Protein AF-A0A6V7HT52-F1 (afdb_monomer)

Organism: NCBI:txid1563983

Nearest PDB structures (foldseek):
  6r7z-assembly1_B  TM=8.122E-01  e=7.200E-03  Homo sapiens

Radius of gyration: 17.49 Å; Cα contacts (8 Å, |Δi|>4): 105; chains: 1; bounding box: 38×22×44 Å

pLDDT: mean 94.09, std 3.74, range [80.88, 97.81]

Mean predicted aligned error: 3.91 Å

Sequence (92 aa):
LLKAAEEVHLPKSLRQEYGGGLKEFICSETSCFEGSDDENKFFTTQERQSLVLHLLHTLRATQQDLKSLPGVKMVEGQAIIPKCISTGVISQ

Foldseek 3Di:
DLVLQQVVQPWFWFDVVVVTDTGRRDSVCLVRGPPSVPPVPRDDPVRVVVSVVVCLQQDFDDPVNCPVDPPQHDDGRDRDNVSCPVSVVDDD

Secondary structure (DSSP, 8-state):
-HHHHHHTT-EEEBPGGGT-SEEE--GGGGGGBTTTT-HHHHS-HHHHHHHHHHHHHH-B--TTGGGTSTT----TT-BHHHHHHHTTSS--

Structure (mmCIF, N/CA/C/O backbone):
data_AF-A0A6V7HT52-F1
#
_entry.id   AF-A0A6V7HT52-F1
#
loop_
_atom_site.group_PDB
_atom_site.id
_atom_site.type_symbol
_atom_site.label_atom_id
_atom_site.label_alt_id
_atom_site.label_comp_id
_atom_site.label_asym_id
_atom_site.label_entity_id
_atom_site.label_seq_id
_atom_site.pdbx_PDB_ins_code
_atom_site.Cartn_x
_atom_site.Cartn_y
_atom_site.Cartn_z
_atom_site.occupancy
_atom_site.B_iso_or_equiv
_atom_site.auth_seq_id
_atom_site.auth_comp_id
_atom_site.auth_asym_id
_atom_site.auth_atom_id
_atom_site.pdbx_PDB_model_num
ATOM 1 N N . LEU A 1 1 ? -2.043 4.691 -3.744 1.00 92.88 1 LEU A N 1
ATOM 2 C CA . LEU A 1 1 ? -1.446 3.378 -4.087 1.00 92.88 1 LEU A CA 1
ATOM 3 C C . LEU A 1 1 ? 0.066 3.451 -4.262 1.00 92.88 1 LEU A C 1
ATOM 5 O O . LEU A 1 1 ? 0.720 2.598 -3.694 1.00 92.88 1 LEU A O 1
ATOM 9 N N . LEU A 1 2 ? 0.628 4.467 -4.935 1.00 94.94 2 LEU A N 1
ATOM 10 C CA . LEU A 1 2 ? 2.087 4.601 -5.125 1.00 94.94 2 LEU A CA 1
ATOM 11 C C . LEU A 1 2 ? 2.896 4.495 -3.819 1.00 94.94 2 LEU A C 1
ATOM 13 O O . LEU A 1 2 ? 3.769 3.647 -3.723 1.00 94.94 2 LEU A O 1
ATOM 17 N N . LYS A 1 3 ? 2.535 5.258 -2.778 1.00 94.25 3 LYS A N 1
ATOM 18 C CA . LYS A 1 3 ? 3.198 5.159 -1.461 1.00 94.25 3 LYS A CA 1
ATOM 19 C C . LYS A 1 3 ? 3.140 3.754 -0.852 1.00 94.25 3 LYS A C 1
ATOM 21 O O . LYS A 1 3 ? 4.119 3.292 -0.296 1.00 94.25 3 LYS A O 1
ATOM 26 N N . ALA A 1 4 ? 1.999 3.075 -0.982 1.00 96.19 4 ALA A N 1
ATOM 27 C CA . ALA A 1 4 ? 1.853 1.707 -0.491 1.00 96.19 4 ALA A CA 1
ATOM 28 C C . ALA A 1 4 ? 2.714 0.731 -1.303 1.00 96.19 4 ALA A C 1
ATOM 30 O O . ALA A 1 4 ? 3.293 -0.176 -0.732 1.00 96.19 4 ALA A O 1
ATOM 31 N N . ALA A 1 5 ? 2.806 0.928 -2.622 1.00 97.12 5 ALA A N 1
ATOM 32 C CA . ALA A 1 5 ? 3.653 0.125 -3.497 1.00 97.12 5 ALA A CA 1
ATOM 33 C C . ALA A 1 5 ? 5.140 0.282 -3.157 1.00 97.12 5 ALA A C 1
ATOM 35 O O . ALA A 1 5 ? 5.863 -0.706 -3.176 1.00 97.12 5 ALA A O 1
ATOM 36 N N . GLU A 1 6 ? 5.570 1.495 -2.812 1.00 96.81 6 GLU A N 1
ATOM 37 C CA . GLU A 1 6 ? 6.930 1.778 -2.341 1.00 96.81 6 GLU A CA 1
ATOM 38 C C . GLU A 1 6 ? 7.186 1.151 -0.963 1.00 96.81 6 GLU A C 1
ATOM 40 O O . GLU A 1 6 ? 8.177 0.455 -0.786 1.00 96.81 6 GLU A O 1
ATOM 45 N N . GLU A 1 7 ? 6.257 1.304 -0.013 1.00 95.75 7 GLU A N 1
ATOM 46 C CA . GLU A 1 7 ? 6.352 0.710 1.331 1.00 95.75 7 GLU A CA 1
ATOM 47 C C . GLU A 1 7 ? 6.475 -0.822 1.301 1.00 95.75 7 GLU A C 1
ATOM 49 O O . GLU A 1 7 ? 7.194 -1.403 2.112 1.00 95.75 7 GLU A O 1
ATOM 54 N N . VAL A 1 8 ? 5.782 -1.487 0.370 1.00 96.75 8 VAL A N 1
ATOM 55 C CA . VAL A 1 8 ? 5.844 -2.952 0.210 1.00 96.75 8 VAL A CA 1
ATOM 56 C C . VAL A 1 8 ? 6.904 -3.410 -0.792 1.00 96.75 8 VAL A C 1
ATOM 58 O O . VAL A 1 8 ? 6.935 -4.596 -1.119 1.00 96.75 8 VAL A O 1
ATOM 61 N N . HIS A 1 9 ? 7.746 -2.500 -1.292 1.00 97.06 9 HIS A N 1
ATOM 62 C CA . HIS A 1 9 ? 8.802 -2.802 -2.261 1.00 97.06 9 HIS A CA 1
ATOM 63 C C . HIS A 1 9 ? 8.284 -3.549 -3.504 1.00 97.06 9 HIS A C 1
ATOM 65 O O . HIS A 1 9 ? 8.890 -4.511 -3.977 1.00 97.06 9 HIS A O 1
ATOM 71 N N . LEU A 1 10 ? 7.125 -3.132 -4.032 1.00 97.81 10 LEU A N 1
ATOM 72 C CA . LEU A 1 10 ? 6.452 -3.823 -5.132 1.00 97.81 10 LEU A CA 1
ATOM 73 C C . LEU A 1 10 ? 7.371 -3.902 -6.367 1.00 97.81 10 LEU A C 1
ATOM 75 O O . LEU A 1 10 ? 7.748 -2.854 -6.895 1.00 97.81 10 LEU A O 1
ATOM 79 N N . PRO A 1 11 ? 7.698 -5.100 -6.884 1.00 97.50 11 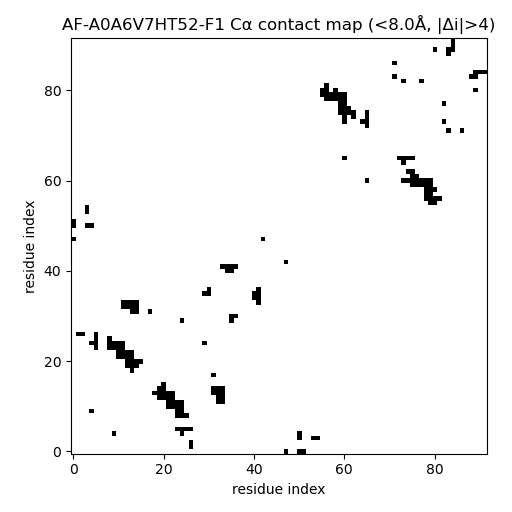PRO A N 1
ATOM 80 C CA . PRO A 1 11 ? 8.499 -5.226 -8.096 1.00 97.50 11 PRO A CA 1
ATOM 81 C C . PRO A 1 11 ? 7.729 -4.723 -9.321 1.00 97.50 11 PRO A C 1
ATOM 83 O O . PRO A 1 11 ? 6.619 -5.181 -9.592 1.00 97.50 11 PRO A O 1
ATOM 86 N N . LYS A 1 12 ? 8.325 -3.812 -10.093 1.00 97.38 12 LYS A N 1
ATOM 87 C CA . LYS A 1 12 ? 7.770 -3.268 -11.339 1.00 97.38 12 LYS A CA 1
ATOM 88 C C . LYS A 1 12 ? 8.786 -3.367 -12.471 1.00 97.38 12 LYS A C 1
ATOM 90 O O . LYS A 1 12 ? 9.993 -3.276 -12.248 1.00 97.38 12 LYS A O 1
ATOM 95 N N . SER A 1 13 ? 8.285 -3.539 -13.692 1.00 96.69 13 SER A N 1
ATOM 96 C CA . SER A 1 13 ? 9.120 -3.560 -14.892 1.00 96.69 13 SER A CA 1
ATOM 97 C C . SER A 1 13 ? 9.687 -2.174 -15.175 1.00 96.69 13 SER A C 1
ATOM 99 O O . SER A 1 13 ? 8.932 -1.202 -15.258 1.00 96.69 13 SER A O 1
ATOM 101 N N . LEU A 1 14 ? 11.003 -2.078 -15.335 1.00 96.94 14 LEU A N 1
ATOM 102 C CA . LEU A 1 14 ? 11.660 -0.885 -15.855 1.00 96.94 14 LEU A CA 1
ATOM 103 C C . LEU A 1 14 ? 11.479 -0.802 -17.365 1.00 96.94 14 LEU A C 1
ATOM 105 O O . LEU A 1 14 ? 11.479 -1.821 -18.058 1.00 96.94 14 LEU A O 1
ATOM 109 N N . ARG A 1 15 ? 11.392 0.422 -17.887 1.00 96.19 15 ARG A N 1
ATOM 110 C CA . ARG A 1 15 ? 11.440 0.636 -19.334 1.00 96.19 15 ARG A CA 1
ATOM 111 C C . ARG A 1 15 ? 12.788 0.167 -19.879 1.00 96.19 15 ARG A C 1
ATOM 113 O O . ARG A 1 15 ? 13.824 0.286 -19.222 1.00 96.19 15 ARG A O 1
ATOM 120 N N . GLN A 1 16 ? 12.780 -0.311 -21.120 1.00 95.81 16 GLN A N 1
ATOM 121 C CA . GLN A 1 16 ? 13.980 -0.816 -21.796 1.00 95.81 16 GLN A CA 1
ATOM 122 C C . GLN A 1 16 ? 15.114 0.223 -21.870 1.00 95.81 16 GLN A C 1
ATOM 124 O O . GLN A 1 16 ? 16.281 -0.133 -21.743 1.00 95.81 16 GLN A O 1
ATOM 129 N N . GLU A 1 17 ? 14.780 1.511 -21.996 1.00 95.44 17 GLU A N 1
ATOM 130 C CA . GLU A 1 17 ? 15.749 2.621 -22.016 1.00 95.44 17 GLU A CA 1
ATOM 131 C C . GLU A 1 17 ? 16.543 2.784 -20.706 1.00 95.44 17 GLU A C 1
ATOM 133 O O . GLU A 1 17 ? 17.643 3.333 -20.724 1.00 95.44 17 GLU A O 1
ATOM 138 N N . TYR A 1 18 ? 16.034 2.246 -19.592 1.00 94.00 18 TYR A N 1
ATOM 139 C CA . TYR A 1 18 ? 16.702 2.223 -18.287 1.00 94.00 18 TYR A CA 1
ATOM 140 C C . TYR A 1 18 ? 17.317 0.853 -17.945 1.00 94.00 18 TYR A C 1
ATOM 142 O O . TYR A 1 18 ? 17.665 0.607 -16.792 1.00 94.00 18 TYR A O 1
ATOM 150 N N . GLY A 1 19 ? 17.460 -0.043 -18.929 1.00 93.38 19 GLY A N 1
ATOM 151 C CA . GLY A 1 19 ? 18.061 -1.375 -18.765 1.00 93.38 19 GLY A CA 1
ATOM 152 C C . GLY A 1 19 ? 17.061 -2.524 -18.591 1.00 93.38 19 GLY A C 1
ATOM 153 O O . GLY A 1 19 ? 17.481 -3.681 -18.568 1.00 93.38 19 GLY A O 1
ATOM 154 N N . GLY A 1 20 ? 15.756 -2.231 -18.523 1.00 94.88 20 GLY A N 1
ATOM 155 C CA . GLY A 1 20 ? 14.698 -3.239 -18.417 1.00 94.88 20 GLY A CA 1
ATOM 156 C C . GLY A 1 20 ? 14.733 -4.061 -17.120 1.00 94.88 20 GLY A C 1
ATOM 157 O O . GLY A 1 20 ? 15.398 -3.715 -16.145 1.00 94.88 20 GLY A O 1
ATOM 158 N N . GLY A 1 21 ? 13.992 -5.173 -17.102 1.00 96.56 21 GLY A N 1
ATOM 159 C CA . GLY A 1 21 ? 13.918 -6.077 -15.947 1.00 96.56 21 GLY A CA 1
ATOM 160 C C . GLY A 1 21 ? 12.992 -5.582 -14.832 1.00 96.56 21 GLY A C 1
ATOM 161 O O . GLY A 1 21 ? 12.230 -4.637 -15.017 1.00 96.56 21 GLY A O 1
ATOM 162 N N . LEU A 1 22 ? 13.030 -6.257 -13.679 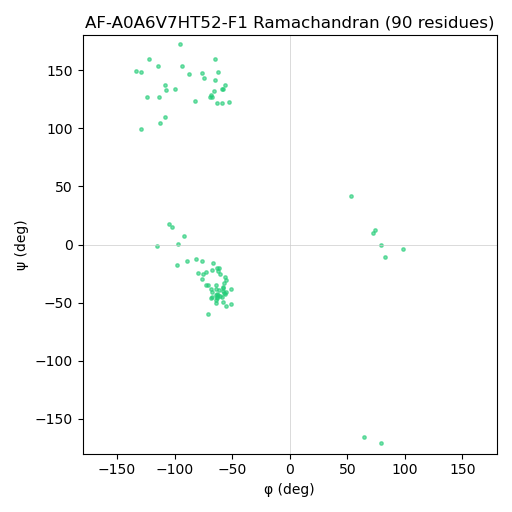1.00 97.12 22 LEU A N 1
ATOM 163 C CA . LEU A 1 22 ? 12.224 -5.915 -12.504 1.00 97.12 22 LEU A CA 1
ATOM 164 C C . LEU A 1 22 ? 13.063 -5.137 -11.489 1.00 97.12 22 LEU A C 1
ATOM 166 O O . LEU A 1 22 ? 14.172 -5.549 -11.152 1.00 97.12 22 LEU A O 1
ATOM 170 N N . LYS A 1 23 ? 12.502 -4.050 -10.961 1.00 97.25 23 LYS A N 1
ATOM 171 C CA . LYS A 1 23 ? 13.072 -3.261 -9.863 1.00 97.25 23 LYS A CA 1
ATOM 172 C C . LYS A 1 23 ? 11.988 -2.968 -8.830 1.00 97.25 23 LYS A C 1
ATOM 174 O O . LYS A 1 23 ? 10.816 -2.852 -9.182 1.00 97.25 23 LYS A O 1
ATOM 179 N N . GLU A 1 24 ? 12.371 -2.852 -7.563 1.00 97.69 24 GLU A N 1
ATOM 180 C CA . GLU A 1 24 ? 11.470 -2.355 -6.522 1.0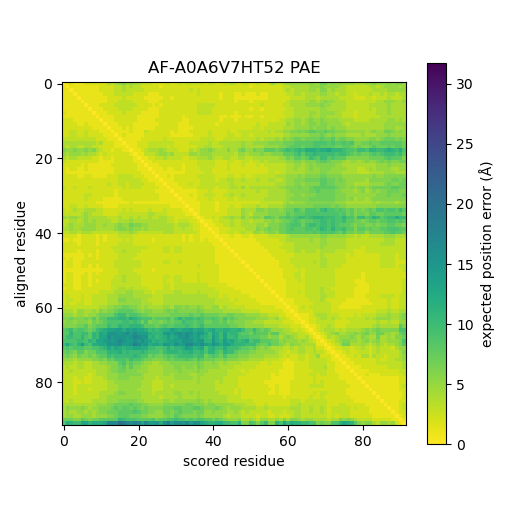0 97.69 24 GLU A CA 1
ATOM 181 C C . GLU A 1 24 ? 10.966 -0.957 -6.884 1.00 97.69 24 GLU A C 1
ATOM 183 O O . GLU A 1 24 ? 11.733 -0.089 -7.313 1.00 97.69 24 GLU A O 1
ATOM 188 N N . PHE A 1 25 ? 9.663 -0.752 -6.737 1.00 97.44 25 PHE A N 1
ATOM 189 C CA . PHE A 1 25 ? 9.044 0.520 -7.045 1.00 97.44 25 PHE A CA 1
ATOM 190 C C . PHE A 1 25 ? 9.484 1.603 -6.057 1.00 97.44 25 PHE A C 1
ATOM 192 O O . PHE A 1 25 ? 9.348 1.446 -4.847 1.00 97.44 25 PHE A O 1
ATOM 199 N N . ILE A 1 26 ? 9.941 2.733 -6.596 1.00 96.31 26 ILE A N 1
ATOM 200 C CA . ILE A 1 26 ? 10.284 3.939 -5.841 1.00 96.31 26 ILE A CA 1
ATOM 201 C C . ILE A 1 26 ? 9.463 5.085 -6.423 1.00 96.31 26 ILE A C 1
ATOM 203 O O . ILE A 1 26 ? 9.487 5.332 -7.632 1.00 96.31 26 ILE A O 1
ATOM 207 N N . CYS A 1 27 ? 8.736 5.807 -5.573 1.00 94.50 27 CYS A N 1
ATOM 208 C CA . CYS A 1 27 ? 7.771 6.814 -5.997 1.00 94.50 27 CYS A CA 1
ATOM 209 C C . CYS A 1 27 ? 8.445 7.980 -6.739 1.00 94.50 27 CYS A C 1
ATOM 211 O O . CYS A 1 27 ? 7.877 8.504 -7.701 1.00 94.50 27 CYS A O 1
ATOM 213 N N . SER A 1 28 ? 9.662 8.365 -6.342 1.00 95.56 28 SER A N 1
ATOM 214 C CA . SER A 1 28 ? 10.448 9.404 -7.026 1.00 95.56 28 SER A CA 1
ATOM 215 C C . SER A 1 28 ? 10.920 8.994 -8.425 1.00 95.56 28 SER A C 1
ATOM 217 O O . SER A 1 28 ? 11.178 9.866 -9.249 1.00 95.56 28 SER A O 1
ATOM 219 N N . GLU A 1 29 ? 10.990 7.694 -8.718 1.00 95.19 29 GLU A N 1
ATOM 220 C CA . GLU A 1 29 ? 11.459 7.144 -9.996 1.00 95.19 29 GLU A CA 1
ATOM 221 C C . GLU A 1 29 ? 10.309 6.616 -10.870 1.00 95.19 29 GLU A C 1
ATOM 223 O O . GLU A 1 29 ? 10.537 5.845 -11.799 1.00 95.19 29 GLU A O 1
ATOM 228 N N . THR A 1 30 ? 9.061 7.018 -10.599 1.00 95.44 30 THR A N 1
ATOM 229 C CA . THR A 1 30 ? 7.866 6.481 -11.281 1.00 95.44 30 THR A CA 1
ATOM 230 C C . THR A 1 30 ? 7.980 6.516 -12.811 1.00 95.44 30 THR A C 1
ATOM 232 O O . THR A 1 30 ? 7.590 5.559 -13.478 1.00 95.44 30 THR A O 1
ATOM 235 N N . SER A 1 31 ? 8.567 7.573 -13.381 1.00 95.25 31 SER A N 1
ATOM 236 C CA . SER A 1 31 ? 8.756 7.719 -14.831 1.00 95.25 31 SER A CA 1
ATOM 237 C C . SER A 1 31 ? 9.609 6.610 -15.456 1.00 95.25 31 SER A C 1
ATOM 239 O O . SER A 1 31 ? 9.426 6.303 -16.630 1.00 95.25 31 SER A O 1
ATOM 241 N N . CYS A 1 32 ? 10.492 5.969 -14.686 1.00 96.06 32 CYS A N 1
ATOM 242 C CA . CYS A 1 32 ? 11.404 4.933 -15.171 1.00 96.06 32 CYS A CA 1
ATOM 243 C C . CYS A 1 32 ? 10.728 3.575 -15.412 1.00 96.06 32 CYS A C 1
ATOM 245 O O . CYS A 1 32 ? 11.312 2.693 -16.045 1.00 96.06 32 CYS A O 1
ATOM 247 N N . PHE A 1 33 ? 9.507 3.388 -14.909 1.00 97.00 33 PHE A N 1
ATOM 248 C CA . PHE A 1 33 ? 8.777 2.126 -14.990 1.00 97.00 33 PHE A CA 1
ATOM 249 C C . PHE A 1 33 ? 7.851 2.067 -16.210 1.00 97.00 33 PHE A C 1
ATOM 251 O O . PHE A 1 33 ? 7.393 3.087 -16.734 1.00 97.00 33 PHE A O 1
ATOM 258 N N . GLU A 1 34 ? 7.578 0.856 -16.687 1.00 95.56 34 GLU A N 1
ATOM 259 C CA . GLU A 1 34 ? 6.635 0.625 -17.780 1.00 95.56 34 GLU A CA 1
ATOM 260 C C . GLU A 1 34 ? 5.207 1.014 -17.374 1.00 95.56 34 GLU A C 1
ATOM 262 O O . GLU A 1 34 ? 4.774 0.800 -16.240 1.00 95.56 34 GLU A O 1
ATOM 267 N N . GLY A 1 35 ? 4.460 1.598 -18.316 1.00 92.69 35 GLY A N 1
ATOM 268 C CA . GLY A 1 35 ? 3.075 2.016 -18.089 1.00 92.69 35 GLY A CA 1
ATOM 269 C C . GLY A 1 35 ? 2.912 3.243 -17.186 1.00 92.69 35 GLY A C 1
ATOM 270 O O . GLY A 1 35 ? 1.785 3.548 -16.810 1.00 92.69 35 GLY A O 1
ATOM 271 N N . SER A 1 36 ? 3.994 3.952 -16.841 1.00 93.31 36 SER A N 1
ATOM 272 C CA . SER A 1 36 ? 3.941 5.144 -15.979 1.00 93.31 36 SER A CA 1
ATOM 273 C C . SER A 1 36 ? 3.214 6.344 -16.597 1.00 93.31 36 SER A C 1
ATOM 275 O O . SER A 1 36 ? 2.797 7.233 -15.862 1.00 93.31 36 SER A O 1
ATOM 277 N N . ASP A 1 37 ? 2.988 6.336 -17.914 1.00 92.88 37 ASP A N 1
ATOM 278 C CA . ASP A 1 37 ? 2.212 7.368 -18.616 1.00 92.88 37 ASP A CA 1
ATOM 279 C C . ASP A 1 37 ? 0.688 7.158 -18.510 1.00 92.88 37 ASP A C 1
ATOM 281 O O . ASP A 1 37 ? -0.084 8.047 -18.862 1.00 92.88 37 ASP A O 1
ATOM 285 N N . ASP A 1 38 ? 0.236 5.983 -18.052 1.00 93.25 38 ASP A N 1
ATOM 286 C CA . ASP A 1 38 ? -1.182 5.631 -17.939 1.00 93.25 38 ASP A CA 1
ATOM 287 C C . ASP A 1 38 ? -1.492 5.108 -16.532 1.00 93.25 38 ASP A C 1
ATOM 289 O O . ASP A 1 38 ? -1.295 3.932 -16.213 1.00 93.25 38 ASP A O 1
ATOM 293 N N . GLU A 1 39 ? -2.047 5.978 -15.687 1.00 87.25 39 GLU A N 1
ATOM 294 C CA . GLU A 1 39 ? -2.408 5.647 -14.306 1.00 87.25 39 GLU A CA 1
ATOM 295 C C . GLU A 1 39 ? -3.354 4.444 -14.190 1.00 87.25 39 GLU A C 1
ATOM 297 O O . GLU A 1 39 ? -3.327 3.737 -13.176 1.00 87.25 39 GLU A O 1
ATOM 302 N N . ASN A 1 40 ? -4.180 4.174 -15.209 1.00 88.31 40 ASN A N 1
ATOM 303 C CA . ASN A 1 40 ? -5.104 3.040 -15.206 1.00 88.31 40 ASN A CA 1
ATOM 304 C C . ASN A 1 40 ? -4.381 1.717 -15.476 1.00 88.31 40 ASN A C 1
ATOM 306 O O . ASN A 1 40 ? -4.794 0.681 -14.949 1.00 88.31 40 ASN A O 1
ATOM 310 N N . LYS A 1 41 ? -3.278 1.744 -16.228 1.00 89.56 41 LYS A N 1
ATOM 311 C CA . LYS A 1 41 ? -2.482 0.553 -16.562 1.00 89.56 41 LYS A CA 1
ATOM 312 C C . LYS A 1 41 ? -1.268 0.354 -15.668 1.00 89.56 41 LYS A C 1
ATOM 314 O O . LYS A 1 41 ? -0.764 -0.763 -15.607 1.00 89.56 41 LYS A O 1
ATOM 319 N N . PHE A 1 42 ? -0.831 1.395 -14.958 1.00 95.69 42 PHE A N 1
ATOM 320 C CA . PHE A 1 42 ? 0.378 1.331 -14.144 1.00 95.69 42 PHE A CA 1
ATOM 321 C C . PHE A 1 42 ? 0.339 0.194 -13.117 1.00 95.69 42 PHE A C 1
ATOM 323 O O . PHE A 1 42 ? 1.310 -0.543 -12.976 1.00 95.69 42 PHE A O 1
ATOM 330 N N . PHE A 1 43 ? -0.802 0.001 -12.451 1.00 96.62 43 PHE A N 1
ATOM 331 C CA . PHE A 1 43 ? -1.042 -1.166 -11.605 1.00 96.62 43 PHE A CA 1
ATOM 332 C C . PHE A 1 43 ? -2.034 -2.129 -12.250 1.00 96.62 43 PHE A C 1
ATOM 334 O O . PHE A 1 43 ? -3.135 -1.727 -12.647 1.00 96.62 43 PHE A O 1
ATOM 341 N N . THR A 1 44 ? -1.686 -3.413 -12.252 1.00 95.88 44 THR A N 1
ATOM 342 C CA . THR A 1 44 ? -2.609 -4.502 -12.578 1.00 95.88 44 THR A CA 1
ATOM 343 C C . THR A 1 44 ? -3.726 -4.591 -11.537 1.00 95.88 44 THR A C 1
ATOM 345 O O . THR A 1 44 ? -3.585 -4.135 -10.400 1.00 95.88 44 THR A O 1
ATOM 348 N N . THR A 1 45 ? -4.848 -5.223 -11.886 1.00 96.25 45 THR A N 1
ATOM 349 C CA . THR A 1 45 ? -5.953 -5.453 -10.939 1.00 96.25 45 THR A CA 1
ATOM 350 C C . THR A 1 45 ?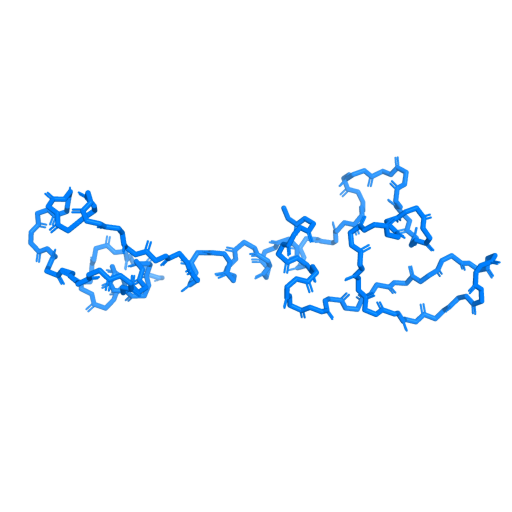 -5.490 -6.188 -9.678 1.00 96.25 45 THR A C 1
ATOM 352 O O . THR A 1 45 ? -5.886 -5.815 -8.576 1.00 96.25 45 THR A O 1
ATOM 355 N N . GLN A 1 46 ? -4.612 -7.184 -9.829 1.00 96.81 46 GLN A N 1
ATOM 356 C CA . GLN A 1 46 ? -4.058 -7.943 -8.709 1.00 96.81 46 GLN A CA 1
ATOM 357 C C . GLN A 1 46 ? -3.205 -7.058 -7.791 1.00 96.81 46 GLN A C 1
ATOM 359 O O . GLN A 1 46 ? -3.409 -7.064 -6.579 1.00 96.81 46 GLN A O 1
ATOM 364 N N . GLU A 1 47 ? -2.291 -6.259 -8.354 1.00 96.88 47 GLU A N 1
ATOM 365 C CA . GLU A 1 47 ? -1.478 -5.311 -7.578 1.00 96.88 47 GLU A CA 1
ATOM 366 C C . GLU A 1 47 ? -2.373 -4.319 -6.830 1.00 96.88 47 GLU A C 1
ATOM 368 O O . GLU A 1 47 ? -2.195 -4.109 -5.633 1.00 96.88 47 GLU A O 1
ATOM 373 N N . ARG A 1 48 ? -3.393 -3.757 -7.494 1.00 97.06 48 ARG A N 1
ATOM 374 C CA . ARG A 1 48 ? -4.338 -2.825 -6.856 1.00 97.06 48 ARG A CA 1
ATOM 375 C C . ARG A 1 48 ? -5.037 -3.462 -5.664 1.00 97.06 48 ARG A C 1
ATOM 377 O O . ARG A 1 48 ? -5.062 -2.859 -4.597 1.00 97.06 48 ARG A O 1
ATOM 384 N N . GLN A 1 49 ? -5.582 -4.664 -5.831 1.00 97.12 49 GLN A N 1
ATOM 385 C CA . GLN A 1 49 ? -6.274 -5.370 -4.753 1.00 97.12 49 GLN A CA 1
ATOM 386 C C . GLN A 1 49 ? -5.328 -5.710 -3.599 1.00 97.12 49 GLN A C 1
ATOM 388 O O . GLN A 1 49 ? -5.677 -5.470 -2.445 1.00 97.12 49 GLN A O 1
ATOM 393 N N . SER A 1 50 ? -4.119 -6.188 -3.899 1.00 97.25 50 SER A N 1
ATOM 394 C CA . SER A 1 50 ? -3.108 -6.495 -2.883 1.00 97.25 50 SER A CA 1
ATOM 395 C C . SER A 1 50 ? -2.694 -5.252 -2.093 1.00 97.25 50 SER A C 1
ATOM 397 O O . SER A 1 50 ? -2.608 -5.296 -0.868 1.00 97.25 50 SER A O 1
ATOM 399 N N . LEU A 1 51 ? -2.484 -4.121 -2.771 1.00 97.69 51 LEU A N 1
ATOM 400 C CA . LEU A 1 51 ? -2.131 -2.852 -2.130 1.00 97.69 51 LEU A CA 1
ATOM 401 C C . LEU A 1 51 ? -3.280 -2.291 -1.286 1.00 97.69 51 LEU A C 1
ATOM 403 O O . LEU A 1 51 ? -3.045 -1.783 -0.192 1.00 97.69 51 LEU A O 1
ATOM 407 N N . VAL A 1 52 ? -4.523 -2.383 -1.770 1.00 97.25 52 VAL A N 1
ATOM 408 C CA . VAL A 1 52 ? -5.711 -1.981 -0.998 1.00 97.25 52 VAL A CA 1
ATOM 409 C C . VAL A 1 52 ? -5.853 -2.849 0.250 1.00 97.25 52 VAL A C 1
ATOM 411 O O . VAL A 1 52 ? -6.066 -2.314 1.335 1.00 97.25 52 VAL A O 1
ATOM 414 N N . LEU A 1 53 ? -5.682 -4.166 0.125 1.00 96.06 53 LEU A N 1
ATOM 415 C CA . LEU A 1 53 ? -5.728 -5.084 1.260 1.00 96.06 53 LEU A CA 1
ATOM 416 C C . LEU A 1 53 ? -4.639 -4.767 2.292 1.00 96.06 53 LEU A C 1
ATOM 418 O O . LEU A 1 53 ? -4.932 -4.714 3.486 1.00 96.06 53 LEU A O 1
ATOM 422 N N . HIS A 1 54 ? -3.407 -4.510 1.839 1.00 96.69 54 HIS A N 1
ATOM 423 C CA . HIS A 1 54 ? -2.310 -4.078 2.709 1.00 96.69 54 HIS A CA 1
ATOM 424 C C . HIS A 1 54 ? -2.690 -2.820 3.489 1.00 96.69 54 HIS A C 1
ATOM 426 O O . HIS A 1 54 ? -2.656 -2.840 4.714 1.00 96.69 54 HIS A O 1
ATOM 432 N N . LEU A 1 55 ? -3.150 -1.770 2.800 1.00 97.38 55 LEU A N 1
ATOM 433 C CA . LEU A 1 55 ? -3.573 -0.511 3.426 1.00 97.38 55 LEU A CA 1
ATOM 434 C C . LEU A 1 55 ? -4.683 -0.707 4.468 1.00 97.38 55 LEU A C 1
ATOM 436 O O . LEU A 1 55 ? -4.639 -0.115 5.545 1.00 97.38 55 LEU A O 1
ATOM 440 N N . LEU A 1 56 ? -5.670 -1.553 4.171 1.00 96.31 56 LEU A N 1
ATOM 441 C CA . LEU A 1 56 ? -6.745 -1.882 5.107 1.00 96.31 56 LEU A CA 1
ATOM 442 C C . LEU A 1 56 ? -6.204 -2.588 6.360 1.00 96.31 56 LEU A C 1
ATOM 444 O O . LEU A 1 56 ? -6.593 -2.255 7.480 1.00 96.31 56 LEU A O 1
ATOM 448 N N . HIS A 1 57 ? -5.277 -3.531 6.198 1.00 95.44 57 HIS A N 1
ATOM 449 C CA . HIS A 1 57 ? -4.673 -4.256 7.317 1.00 95.44 57 HIS A CA 1
ATOM 450 C C . HIS A 1 57 ? -3.634 -3.444 8.103 1.00 95.44 57 HIS A C 1
ATOM 452 O O . HIS A 1 57 ? -3.417 -3.717 9.291 1.00 95.44 57 HIS A O 1
ATOM 458 N N . THR A 1 58 ? -2.999 -2.445 7.490 1.00 95.62 58 THR A N 1
ATOM 459 C CA . THR A 1 58 ? -2.030 -1.569 8.160 1.00 95.62 58 THR A CA 1
ATOM 460 C C . THR A 1 58 ? -2.661 -0.345 8.804 1.00 95.62 58 THR A C 1
ATOM 462 O O . THR A 1 58 ? -2.031 0.239 9.684 1.00 95.62 58 THR A O 1
ATOM 465 N N . LEU A 1 59 ? -3.915 -0.012 8.484 1.00 95.12 59 LEU A N 1
ATOM 466 C CA . LEU A 1 59 ? -4.647 1.078 9.127 1.00 95.12 59 LEU A CA 1
ATOM 467 C C . LEU A 1 59 ? -4.633 0.922 10.657 1.00 95.12 59 LEU A C 1
ATOM 469 O O . LEU A 1 59 ? -5.048 -0.112 11.195 1.00 95.12 59 LEU A O 1
ATOM 473 N N . ARG A 1 60 ? -4.121 1.940 11.357 1.00 96.19 60 ARG A N 1
ATOM 474 C CA . ARG A 1 60 ? -3.962 1.956 12.818 1.00 96.19 60 ARG A CA 1
ATOM 475 C C . ARG A 1 60 ? -4.961 2.905 13.466 1.00 96.19 60 ARG A C 1
ATOM 477 O O . ARG A 1 60 ? -5.150 4.014 12.982 1.00 96.19 60 ARG A O 1
ATOM 484 N N . ALA A 1 61 ? -5.561 2.461 14.567 1.00 95.62 61 ALA A N 1
ATOM 485 C CA . ALA A 1 61 ? -6.480 3.258 15.365 1.00 95.62 61 ALA A CA 1
ATOM 486 C C . ALA A 1 61 ? -5.757 4.438 16.020 1.00 95.62 61 ALA A C 1
ATOM 488 O O . ALA A 1 61 ? -4.719 4.265 16.660 1.00 95.62 61 ALA A O 1
ATOM 489 N N . THR A 1 62 ? -6.342 5.620 15.904 1.00 94.88 62 THR A N 1
ATOM 490 C CA . THR A 1 62 ? -5.948 6.825 16.635 1.00 94.88 62 THR A CA 1
ATOM 491 C C . THR A 1 62 ? -6.801 6.985 17.895 1.00 94.88 62 THR A C 1
ATOM 493 O O . THR A 1 62 ? -7.793 6.278 18.086 1.00 94.88 62 THR A O 1
ATOM 496 N N . GLN A 1 63 ? -6.464 7.950 18.755 1.00 90.94 63 GLN A N 1
ATOM 497 C CA . GLN A 1 63 ? -7.260 8.275 19.949 1.00 90.94 63 GLN A CA 1
ATOM 498 C C . GLN A 1 63 ? -8.733 8.602 19.642 1.00 90.94 63 GLN A C 1
ATOM 500 O O . GLN A 1 63 ? -9.609 8.326 20.464 1.00 90.94 63 GLN A O 1
ATOM 505 N N . GLN A 1 64 ? -9.024 9.159 18.461 1.00 88.56 64 GLN A N 1
ATOM 506 C CA . GLN A 1 64 ? -10.395 9.466 18.050 1.00 88.56 64 GLN A CA 1
ATOM 507 C C . GLN A 1 64 ? -11.192 8.190 17.742 1.00 88.56 64 GLN A C 1
ATOM 509 O O . GLN A 1 64 ? -12.370 8.112 18.083 1.00 88.56 64 GLN A O 1
ATOM 514 N N . ASP A 1 65 ? -10.545 7.163 17.189 1.00 89.44 65 ASP A N 1
ATOM 515 C CA . ASP A 1 65 ? -11.195 5.921 16.752 1.00 89.44 65 ASP A CA 1
ATOM 516 C C . ASP A 1 65 ? -11.628 5.022 17.916 1.00 89.44 65 ASP A C 1
ATOM 518 O O . ASP A 1 65 ? -12.575 4.245 17.787 1.00 89.44 65 ASP A O 1
ATOM 522 N N . LEU A 1 66 ? -10.989 5.159 19.084 1.00 86.56 66 LEU A N 1
ATOM 523 C CA . LEU A 1 66 ? -11.225 4.298 20.252 1.00 86.56 66 LEU A CA 1
ATOM 524 C C . LEU A 1 66 ? -12.660 4.367 20.788 1.00 86.56 66 LEU A C 1
ATOM 526 O O . LEU A 1 66 ? -13.088 3.476 21.522 1.00 86.56 66 LEU A O 1
ATOM 530 N N . LYS A 1 67 ? -13.388 5.438 20.455 1.00 85.44 67 LYS A N 1
ATOM 531 C CA . LYS A 1 67 ? -14.776 5.671 20.877 1.00 85.44 67 LYS A CA 1
ATOM 532 C C . LYS A 1 67 ? -15.766 5.677 19.710 1.00 85.44 67 LYS A C 1
ATOM 534 O O . LYS A 1 67 ? -16.961 5.828 19.948 1.00 85.44 67 LYS A O 1
ATOM 539 N N . SER A 1 68 ? -15.291 5.508 18.476 1.00 85.44 68 SER A N 1
ATOM 540 C CA . SER A 1 68 ? -16.114 5.631 17.267 1.00 85.44 68 SER A CA 1
ATOM 541 C C . SER A 1 68 ? -16.961 4.392 16.980 1.00 85.44 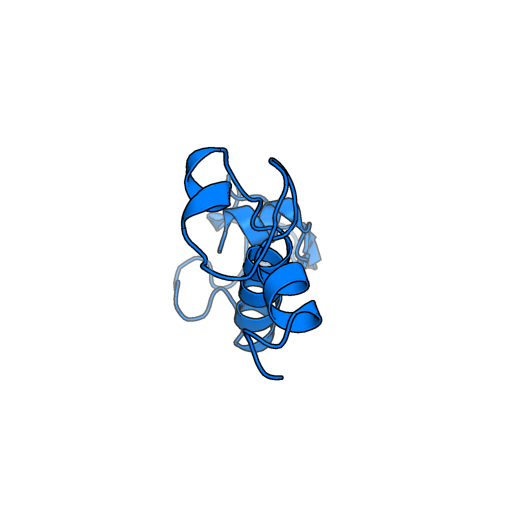68 SER A C 1
ATOM 543 O O . SER A 1 68 ? -17.991 4.502 16.322 1.00 85.44 68 SER A O 1
ATOM 545 N N . LEU A 1 69 ? -16.551 3.216 17.470 1.00 83.50 69 LEU A N 1
ATOM 546 C CA . LEU A 1 69 ? -17.219 1.937 17.207 1.00 83.50 69 LEU A CA 1
ATOM 547 C C . LEU A 1 69 ? -17.853 1.367 18.489 1.00 83.50 69 LEU A C 1
ATOM 549 O O . LEU A 1 69 ? -17.144 0.823 19.342 1.00 83.50 69 LEU A O 1
ATOM 553 N N . PRO A 1 70 ? -19.189 1.446 18.643 1.00 82.25 70 PRO A N 1
ATOM 554 C CA . PRO A 1 70 ? -19.885 0.830 19.767 1.00 82.25 70 PRO A CA 1
ATOM 555 C C . PRO A 1 70 ? -19.639 -0.683 19.809 1.00 82.25 70 PRO A C 1
ATOM 557 O O . PRO A 1 70 ? -19.740 -1.368 18.796 1.00 82.25 70 PRO A O 1
ATOM 560 N N . GLY A 1 71 ? -19.320 -1.220 20.988 1.00 83.81 71 GLY A N 1
ATOM 561 C CA . GLY A 1 71 ? -19.115 -2.662 21.186 1.00 83.81 71 GLY A CA 1
ATOM 562 C C . GLY A 1 71 ? -17.727 -3.191 20.803 1.00 83.81 71 GLY A C 1
ATOM 563 O O . GLY A 1 71 ? -17.381 -4.301 21.204 1.00 83.81 71 GLY A O 1
ATOM 564 N N . VAL A 1 72 ? -16.887 -2.397 20.131 1.00 88.81 72 VAL A N 1
ATOM 565 C CA . VAL A 1 72 ? -15.505 -2.777 19.805 1.00 88.81 72 VAL A CA 1
ATOM 566 C C . VAL A 1 72 ? -14.535 -1.964 20.650 1.00 88.81 72 VAL A C 1
ATOM 568 O O . VAL A 1 72 ? -14.344 -0.772 20.445 1.00 88.81 72 VAL A O 1
ATOM 571 N N . LYS A 1 73 ? -13.874 -2.626 21.605 1.00 89.62 73 LYS A N 1
ATOM 572 C CA . LYS A 1 73 ? -12.773 -2.012 22.357 1.00 89.62 73 LYS A CA 1
ATOM 573 C C . LYS A 1 73 ? -11.484 -2.100 21.548 1.00 89.62 73 LYS A C 1
ATOM 575 O O . LYS A 1 73 ? -11.057 -3.205 21.196 1.00 89.62 73 LYS A O 1
ATOM 580 N N . MET A 1 74 ? -10.871 -0.950 21.302 1.00 91.25 74 MET A N 1
ATOM 581 C CA . MET A 1 74 ? -9.593 -0.812 20.606 1.00 91.25 74 MET A CA 1
ATOM 582 C C . MET A 1 74 ? -8.580 -0.085 21.489 1.00 91.25 74 MET A C 1
ATOM 584 O O . MET A 1 74 ? -8.963 0.621 22.422 1.00 91.25 74 MET A O 1
ATOM 588 N N . VAL A 1 75 ? -7.296 -0.251 21.183 1.00 93.06 75 VAL A N 1
ATOM 589 C CA . VAL A 1 75 ? -6.208 0.560 21.750 1.00 93.06 75 VAL A CA 1
ATOM 590 C C . VAL A 1 75 ? -5.551 1.391 20.653 1.00 93.06 75 VAL A C 1
ATOM 592 O O . VAL A 1 75 ? -5.586 1.010 19.481 1.00 93.06 75 VAL A O 1
ATOM 595 N N . GLU A 1 76 ? -4.964 2.531 21.021 1.00 95.00 76 GLU A N 1
ATOM 596 C CA . GLU A 1 76 ? -4.210 3.352 20.070 1.00 95.00 76 GLU A CA 1
ATOM 597 C C . GLU A 1 76 ? -3.095 2.519 19.421 1.00 95.00 76 GLU A C 1
ATOM 599 O O . GLU A 1 76 ? -2.435 1.711 20.076 1.00 9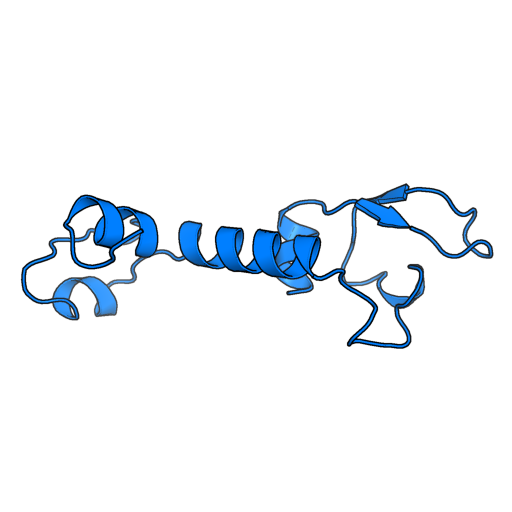5.00 76 GLU A O 1
ATOM 604 N N . GLY A 1 77 ? -2.928 2.671 18.108 1.00 95.50 77 GLY A N 1
ATOM 605 C CA . GLY A 1 77 ? -1.981 1.895 17.317 1.00 95.50 77 GLY A CA 1
ATOM 606 C C . GLY A 1 77 ? -2.453 0.483 16.954 1.00 95.50 77 GLY A C 1
ATOM 607 O O . GLY A 1 77 ? -1.728 -0.227 16.262 1.00 95.50 77 GLY A O 1
ATOM 608 N N . GLN A 1 78 ? -3.647 0.041 17.369 1.00 95.56 78 GLN A N 1
ATOM 609 C CA . GLN A 1 78 ? -4.175 -1.272 16.981 1.00 95.56 78 GLN A CA 1
ATOM 610 C C . GLN A 1 78 ? -4.652 -1.285 15.523 1.00 95.56 78 GLN A C 1
ATOM 612 O O . GLN A 1 78 ? -5.242 -0.319 15.045 1.00 95.56 78 GLN A O 1
ATOM 617 N N . ALA A 1 79 ? -4.443 -2.400 14.818 1.00 96.06 79 ALA A N 1
ATOM 618 C CA . ALA A 1 79 ? -4.946 -2.589 13.460 1.00 96.06 79 ALA A CA 1
ATOM 619 C C . ALA A 1 79 ? -6.485 -2.580 13.425 1.00 96.06 79 ALA A C 1
ATOM 621 O O . ALA A 1 79 ? -7.115 -3.411 14.086 1.00 96.06 79 ALA A O 1
ATOM 622 N N . ILE A 1 80 ? -7.083 -1.674 12.646 1.00 95.44 80 ILE A N 1
ATOM 623 C CA . ILE A 1 80 ? -8.540 -1.469 12.654 1.00 95.44 80 ILE A CA 1
ATOM 624 C C . ILE A 1 80 ? -9.273 -2.640 12.005 1.00 95.44 80 ILE A C 1
ATOM 626 O O . ILE A 1 80 ? -10.059 -3.323 12.659 1.00 95.4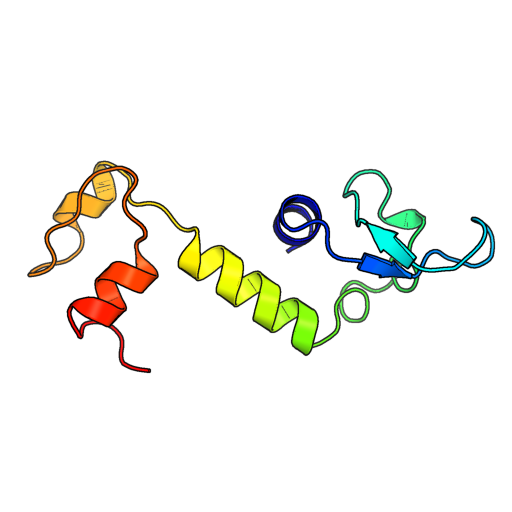4 80 ILE A O 1
ATOM 630 N N . ILE A 1 81 ? -8.982 -2.916 10.735 1.00 95.62 81 ILE A N 1
ATOM 631 C CA . ILE A 1 81 ? -9.723 -3.914 9.958 1.00 95.62 81 ILE A CA 1
ATOM 632 C C . ILE A 1 81 ? -9.589 -5.332 10.541 1.00 95.62 81 ILE A C 1
ATOM 634 O O . ILE A 1 81 ? -10.627 -5.960 10.763 1.00 95.62 81 ILE A O 1
ATOM 638 N N . PRO A 1 82 ? -8.390 -5.829 10.921 1.00 95.12 82 PRO A N 1
ATOM 639 C CA . PRO A 1 82 ? -8.274 -7.133 1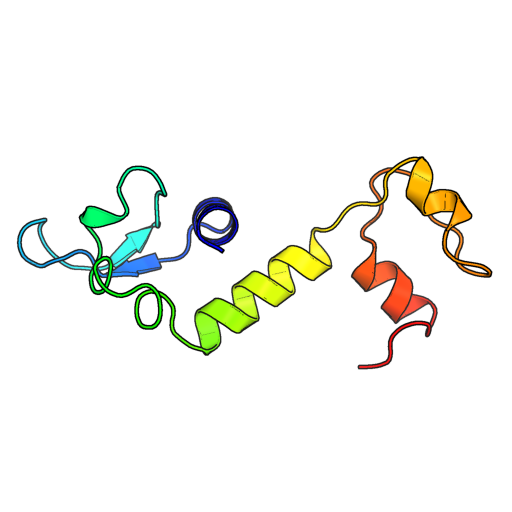1.580 1.00 95.12 82 PRO A CA 1
ATOM 640 C C . PRO A 1 82 ? -9.082 -7.224 12.882 1.00 95.12 82 PRO A C 1
ATOM 642 O O . PRO A 1 82 ? -9.687 -8.257 13.176 1.00 95.12 82 PRO A O 1
ATOM 645 N 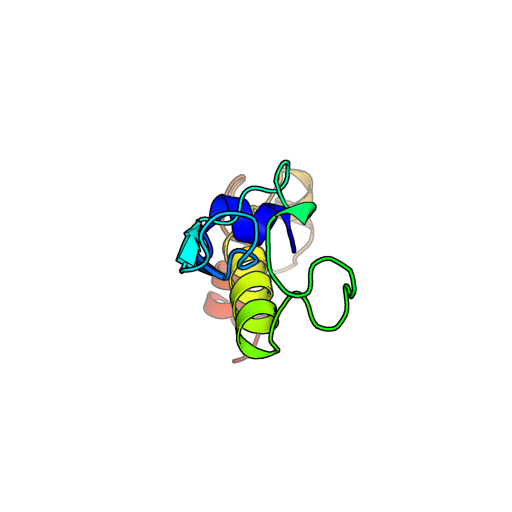N . LYS A 1 83 ? -9.145 -6.133 13.659 1.00 94.75 83 LYS A N 1
ATOM 646 C CA . LYS A 1 83 ? -9.936 -6.089 14.892 1.00 94.75 83 LYS A CA 1
ATOM 647 C C . LYS A 1 83 ? -11.433 -6.170 14.593 1.00 94.75 83 LYS A C 1
ATOM 649 O O . LYS A 1 83 ? -12.126 -6.959 15.238 1.00 94.75 83 LYS A O 1
ATOM 654 N N . CYS A 1 84 ? -11.921 -5.426 13.606 1.00 93.81 84 CYS A N 1
ATOM 655 C CA . CYS A 1 84 ? -13.315 -5.474 13.166 1.00 93.81 84 CYS A CA 1
ATOM 656 C C . CYS A 1 84 ? -13.722 -6.860 12.641 1.00 93.81 84 CYS A C 1
ATOM 658 O O . CYS A 1 84 ? -14.805 -7.329 12.981 1.00 93.81 84 CYS A O 1
ATOM 660 N N . ILE A 1 85 ? -12.848 -7.551 11.902 1.00 94.81 85 ILE A N 1
ATOM 661 C CA . ILE A 1 85 ? -13.091 -8.936 11.459 1.00 94.81 85 ILE A CA 1
ATOM 662 C C . ILE A 1 85 ? -13.177 -9.874 12.671 1.00 94.81 85 ILE A C 1
ATOM 664 O O . ILE A 1 85 ? -14.163 -10.583 12.843 1.00 94.81 85 ILE A O 1
ATOM 668 N N . SER A 1 86 ? -12.195 -9.823 13.582 1.00 93.62 86 SER A N 1
ATOM 669 C CA . SER A 1 86 ? -12.167 -10.705 14.766 1.00 93.62 86 SER A CA 1
ATOM 670 C C . SER A 1 86 ? -13.347 -10.510 15.728 1.00 93.62 86 SER A C 1
ATOM 672 O O . SER A 1 86 ? -13.660 -11.400 16.512 1.00 93.62 86 SER A O 1
ATOM 674 N N . THR A 1 87 ? -13.984 -9.337 15.692 1.00 93.31 87 THR A N 1
ATOM 675 C CA . THR A 1 87 ? -15.150 -8.996 16.523 1.00 93.31 87 THR A CA 1
ATOM 676 C C . THR A 1 87 ? -16.478 -9.197 15.795 1.00 93.31 87 THR A C 1
ATOM 678 O O . THR A 1 87 ? -17.527 -8.952 16.383 1.00 93.31 87 THR A O 1
ATOM 681 N N . GLY A 1 88 ? -16.444 -9.658 14.540 1.00 92.31 88 GLY A N 1
ATOM 682 C CA . GLY A 1 88 ? -17.633 -9.925 13.732 1.00 92.31 88 GLY A CA 1
ATOM 683 C C . GLY A 1 88 ? -18.337 -8.673 13.205 1.00 92.31 88 GLY A C 1
ATOM 684 O O . GLY A 1 88 ? -19.457 -8.775 12.718 1.00 92.31 88 GLY A O 1
ATOM 685 N N . VAL A 1 89 ? -17.704 -7.498 13.287 1.00 93.19 89 VAL A N 1
ATOM 686 C CA . VAL A 1 89 ? -18.236 -6.259 12.691 1.00 93.19 89 VAL A CA 1
ATOM 687 C C . VAL A 1 89 ? -18.112 -6.285 11.169 1.00 93.19 89 VAL A C 1
ATOM 689 O O . VAL A 1 89 ? -18.977 -5.765 10.471 1.00 93.19 89 VAL A O 1
ATOM 692 N N . ILE A 1 90 ? -17.044 -6.898 10.654 1.00 93.75 90 ILE A N 1
ATOM 693 C CA . ILE A 1 90 ? -16.839 -7.131 9.222 1.00 93.75 90 ILE A CA 1
ATOM 694 C C . ILE A 1 90 ? -16.899 -8.637 8.973 1.00 93.75 90 ILE A C 1
ATOM 696 O O . ILE A 1 90 ? -16.175 -9.397 9.615 1.00 93.75 90 ILE A O 1
ATOM 700 N N . SER A 1 91 ? -17.744 -9.054 8.031 1.00 93.12 91 SER A N 1
ATOM 701 C CA . SER A 1 91 ? -17.782 -10.419 7.500 1.00 93.12 91 SER A CA 1
ATOM 702 C C . SER A 1 91 ? -16.809 -10.577 6.332 1.00 93.12 91 SER A C 1
ATOM 704 O O . SER A 1 91 ? -16.633 -9.638 5.554 1.00 93.12 91 SER A O 1
ATOM 706 N N . GLN A 1 92 ? -16.223 -11.767 6.200 1.00 80.88 92 GLN A N 1
ATOM 707 C CA . GLN A 1 92 ? -15.344 -12.147 5.093 1.00 80.88 92 GLN A CA 1
ATOM 708 C C . GLN A 1 92 ? -16.063 -13.071 4.111 1.00 80.88 92 GLN A C 1
ATOM 710 O O . GLN A 1 92 ? -16.840 -13.928 4.590 1.00 80.88 92 GLN A O 1
#

Solvent-accessible surface area (backbone atoms only — not comparable to full-atom values): 5421 Å² total; per-residue (Å²): 107,62,69,54,35,33,77,67,48,37,73,39,48,34,30,68,94,78,74,34,59,76,42,63,38,47,69,93,51,43,81,52,31,54,48,56,91,36,81,80,62,48,50,50,73,66,56,49,52,52,48,51,52,49,52,46,54,64,36,55,29,47,80,73,51,47,72,70,46,87,96,52,90,60,54,72,68,37,44,45,50,60,50,35,41,77,70,64,77,41,87,132